Protein AF-A0A357Z3D9-F1 (afdb_monomer)

Radius of gyration: 13.48 Å; Cα contacts (8 Å, |Δi|>4): 136; chains: 1; bounding box: 31×28×27 Å

pLDDT: mean 97.48, std 1.76, range [88.69, 98.81]

Nearest PDB structures (foldseek):
  2pr7-assembly2_B  TM=8.224E-01  e=9.628E-06  Corynebacterium glutamicum ATCC 13032
  5ai8-assembly1_A-2  TM=8.134E-01  e=1.982E-05  Homo sapiens
  5alj-assembly1_A-2  TM=8.904E-01  e=3.821E-05  Homo sapiens
  5akk-assembly1_A  TM=8.223E-01  e=5.666E-05  Homo sapiens
  5alr-assembly1_A  TM=8.043E-01  e=3.579E-05  Homo sapiens

Sequence (99 aa):
GYGLYLLSNAGLSFFSYYKKAEVFRYFDGFVISAKEKLLKPDPALYRRLLDRYRLKAEECLFIDDLRENIEGAERVGIKGHCFAGSEELERYLKRSGIL

Mean predicted aligned error: 2.2 Å

Solvent-accessible surface area (backbone atoms only — not comparable to full-atom values): 5866 Å² total; per-residue (Å²): 136,84,87,38,70,46,79,42,81,43,59,71,67,53,79,79,46,50,90,76,43,73,78,55,73,70,40,82,44,80,43,45,17,56,82,7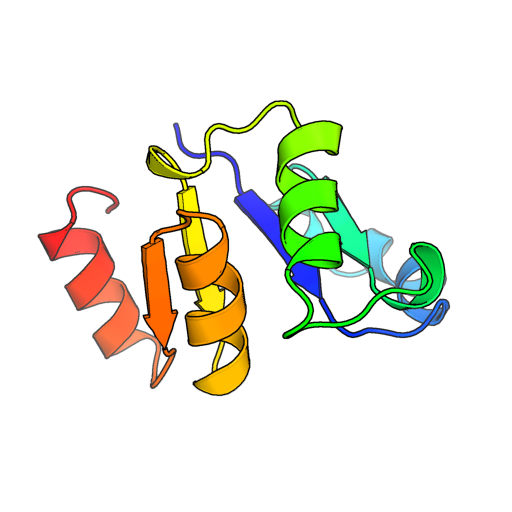1,77,39,44,77,46,45,50,67,44,53,50,51,48,30,65,76,68,72,51,58,37,84,80,38,78,46,77,39,69,46,62,63,47,28,54,20,35,41,76,64,49,21,45,57,43,65,52,85,48,70,73,57,50,52,54,51,33,45,76,68,73,76,101

Structure (mmCIF, N/CA/C/O backbone):
data_AF-A0A357Z3D9-F1
#
_entry.id   AF-A0A357Z3D9-F1
#
loop_
_atom_site.group_PDB
_atom_site.id
_atom_site.type_symbol
_atom_site.label_atom_id
_atom_site.label_alt_id
_atom_site.label_comp_id
_atom_site.label_asym_id
_atom_site.label_entity_id
_atom_site.label_seq_id
_atom_site.pdbx_PDB_ins_code
_atom_site.Cartn_x
_atom_site.Cartn_y
_atom_site.Cartn_z
_atom_site.occupancy
_atom_site.B_iso_or_equiv
_atom_site.auth_seq_id
_atom_site.auth_comp_id
_atom_site.auth_asym_id
_atom_site.auth_atom_id
_atom_site.pdbx_PDB_model_num
ATOM 1 N N . GLY A 1 1 ? -9.778 -5.969 13.818 1.00 88.69 1 GLY A N 1
ATOM 2 C CA . GLY A 1 1 ? -8.677 -5.001 13.643 1.00 88.69 1 GLY A CA 1
ATOM 3 C C . GLY A 1 1 ? -8.376 -4.845 12.166 1.00 88.69 1 GLY A C 1
ATOM 4 O O . GLY A 1 1 ? -8.985 -5.559 11.378 1.00 88.69 1 GLY A O 1
ATOM 5 N N . TYR A 1 2 ? -7.474 -3.937 11.797 1.00 95.44 2 TYR A N 1
ATOM 6 C CA . TYR A 1 2 ? -7.026 -3.751 10.411 1.00 95.44 2 TYR A CA 1
ATOM 7 C C . TYR A 1 2 ? -5.826 -4.655 10.115 1.00 95.44 2 TYR A C 1
ATOM 9 O O . TYR A 1 2 ? -4.950 -4.781 10.968 1.00 95.44 2 TYR A O 1
ATOM 17 N N . GLY A 1 3 ? -5.790 -5.266 8.929 1.00 97.31 3 GLY A N 1
ATOM 18 C CA . GLY A 1 3 ? -4.583 -5.930 8.434 1.00 97.31 3 GLY A CA 1
ATOM 19 C C . GLY A 1 3 ? -3.630 -4.904 7.824 1.00 97.31 3 GLY A C 1
ATOM 20 O O . GLY A 1 3 ? -4.075 -4.019 7.091 1.00 97.31 3 GLY A O 1
ATOM 21 N N . LEU A 1 4 ? -2.336 -5.011 8.115 1.00 97.94 4 LEU A N 1
ATOM 22 C CA . LEU A 1 4 ? -1.316 -4.097 7.614 1.00 97.94 4 LEU A CA 1
ATOM 23 C C . LEU A 1 4 ? -0.411 -4.818 6.615 1.00 97.94 4 LEU A C 1
ATOM 25 O O . LEU A 1 4 ? 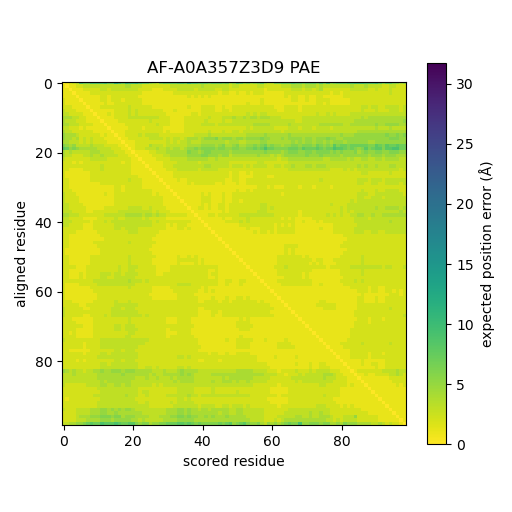0.309 -5.749 6.959 1.00 97.94 4 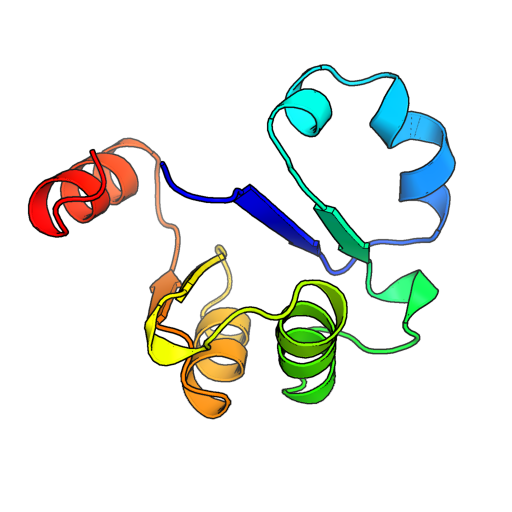LEU A O 1
ATOM 29 N N . TYR A 1 5 ? -0.405 -4.363 5.364 1.00 98.56 5 TYR A N 1
ATOM 30 C CA . TYR A 1 5 ? 0.360 -4.993 4.288 1.00 98.56 5 TYR A CA 1
ATOM 31 C C . TYR A 1 5 ? 1.316 -4.001 3.635 1.00 98.56 5 TYR A C 1
ATOM 33 O O . TYR A 1 5 ? 0.981 -2.836 3.434 1.00 98.56 5 TYR A O 1
ATOM 41 N N . LEU A 1 6 ? 2.510 -4.471 3.273 1.00 98.38 6 LEU A N 1
ATOM 42 C CA . LEU A 1 6 ? 3.492 -3.665 2.555 1.00 98.38 6 LEU A CA 1
ATOM 43 C C . LEU A 1 6 ? 3.432 -3.969 1.059 1.00 98.38 6 LEU A C 1
ATOM 45 O O . LEU A 1 6 ? 3.649 -5.107 0.638 1.00 98.38 6 LEU A O 1
ATOM 49 N N . LEU A 1 7 ? 3.234 -2.928 0.256 1.00 98.62 7 LEU A N 1
ATOM 50 C CA . LEU A 1 7 ? 3.298 -2.970 -1.202 1.00 98.62 7 LEU A CA 1
ATOM 51 C C . LEU A 1 7 ? 4.372 -1.987 -1.681 1.00 98.62 7 LEU A C 1
ATOM 53 O O . LEU A 1 7 ? 4.151 -0.774 -1.704 1.00 98.62 7 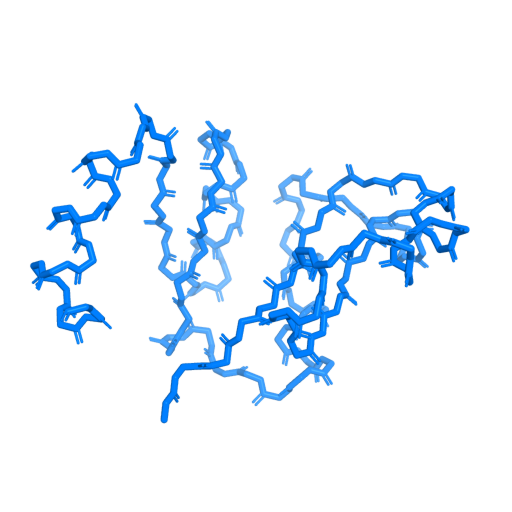LEU A O 1
ATOM 57 N N . SER A 1 8 ? 5.552 -2.494 -2.038 1.00 98.06 8 SER A N 1
ATOM 58 C CA . SER A 1 8 ? 6.730 -1.647 -2.261 1.00 98.06 8 SER A CA 1
ATOM 59 C C . SER A 1 8 ? 7.441 -1.926 -3.583 1.00 98.06 8 SER A C 1
ATOM 61 O O . SER A 1 8 ? 7.669 -3.081 -3.961 1.00 98.06 8 SER A O 1
ATOM 63 N N . ASN A 1 9 ? 7.838 -0.840 -4.256 1.00 98.25 9 ASN A N 1
ATOM 64 C CA . ASN A 1 9 ? 8.821 -0.891 -5.328 1.00 98.25 9 ASN A CA 1
ATOM 65 C C . ASN A 1 9 ? 10.210 -1.050 -4.688 1.00 98.25 9 ASN A C 1
ATOM 67 O O . ASN A 1 9 ? 10.834 -0.067 -4.305 1.00 98.25 9 ASN A O 1
ATOM 71 N N . ALA A 1 10 ? 10.680 -2.290 -4.540 1.00 97.56 10 ALA A N 1
ATOM 72 C CA . ALA A 1 10 ? 11.960 -2.601 -3.912 1.00 97.56 10 ALA A CA 1
ATOM 73 C C . ALA A 1 10 ? 12.644 -3.811 -4.566 1.00 97.56 10 ALA A C 1
ATOM 75 O O . ALA A 1 10 ? 12.000 -4.675 -5.168 1.00 97.56 10 ALA A O 1
ATOM 76 N N . GLY A 1 11 ? 13.972 -3.864 -4.441 1.00 97.81 11 GLY A N 1
ATOM 77 C CA . GLY A 1 11 ? 14.805 -4.949 -4.958 1.00 97.81 11 GLY A CA 1
ATOM 78 C C . GLY A 1 11 ? 14.727 -6.235 -4.127 1.00 97.81 11 GLY A C 1
ATOM 79 O O . GLY A 1 11 ? 14.238 -6.250 -2.997 1.00 97.81 11 GLY A O 1
ATOM 80 N N . LEU A 1 12 ? 15.294 -7.326 -4.658 1.00 97.44 12 LEU A N 1
ATOM 81 C CA . LEU A 1 12 ? 15.372 -8.619 -3.955 1.00 97.44 12 LEU A CA 1
ATOM 82 C C . LEU A 1 12 ? 16.185 -8.559 -2.651 1.00 97.44 12 LEU A C 1
ATOM 84 O O . LEU A 1 12 ? 16.003 -9.410 -1.781 1.00 97.44 12 LEU A O 1
ATOM 88 N N . SER A 1 13 ? 17.032 -7.538 -2.483 1.00 96.31 13 SER A N 1
ATOM 89 C CA . SER A 1 13 ? 17.741 -7.270 -1.230 1.00 96.31 13 SER A CA 1
ATOM 90 C C . SER A 1 13 ? 16.793 -7.086 -0.042 1.00 96.31 13 SER A C 1
ATOM 92 O O . SER A 1 13 ? 17.193 -7.403 1.071 1.00 96.31 13 SER A O 1
ATOM 94 N N . PHE A 1 14 ? 15.531 -6.689 -0.256 1.00 96.75 14 PHE A N 1
ATOM 95 C CA . PHE A 1 14 ? 14.501 -6.644 0.790 1.00 96.75 14 PHE A CA 1
ATOM 96 C C . PHE A 1 14 ? 14.473 -7.919 1.650 1.00 96.75 14 PHE A C 1
ATOM 98 O O . PHE A 1 14 ? 14.424 -7.867 2.881 1.00 96.75 14 PHE A O 1
ATOM 105 N N . PHE A 1 15 ? 14.583 -9.085 1.007 1.00 95.56 15 PHE A N 1
ATOM 106 C CA . PHE A 1 15 ? 14.472 -10.376 1.680 1.00 95.56 15 PHE A CA 1
ATOM 107 C C . PHE A 1 15 ? 15.671 -10.719 2.578 1.00 95.56 15 PHE A C 1
ATOM 109 O O . PHE A 1 15 ? 15.553 -11.620 3.408 1.00 95.56 15 PHE A O 1
ATOM 116 N N . SER A 1 16 ? 16.796 -10.001 2.465 1.00 94.44 16 SER A N 1
ATOM 117 C CA . SER A 1 16 ? 17.977 -10.215 3.311 1.00 94.44 16 SER A CA 1
ATOM 118 C C . SER A 1 16 ? 17.925 -9.444 4.634 1.00 94.44 16 SER A C 1
ATOM 120 O O . SER A 1 16 ? 18.591 -9.842 5.597 1.00 94.44 16 SER A O 1
ATOM 122 N N . TYR A 1 17 ? 17.133 -8.366 4.710 1.00 93.38 17 TYR A N 1
ATOM 123 C CA . TYR A 1 17 ? 17.091 -7.495 5.887 1.00 93.38 17 TYR A CA 1
ATOM 124 C C . TYR A 1 17 ? 15.722 -7.369 6.554 1.00 93.38 17 TYR A C 1
ATOM 126 O O . TYR A 1 17 ? 15.698 -7.004 7.727 1.00 93.38 17 TYR A O 1
ATOM 134 N N . TYR A 1 18 ? 14.597 -7.692 5.900 1.00 94.81 18 TYR A N 1
ATOM 135 C CA . TYR A 1 18 ? 13.279 -7.440 6.512 1.00 94.81 18 TYR A CA 1
ATOM 136 C C . TYR A 1 18 ? 13.091 -8.145 7.867 1.00 94.81 18 TYR A C 1
ATOM 138 O O . TYR A 1 18 ? 12.485 -7.596 8.775 1.00 94.81 18 TYR A O 1
ATOM 146 N N . LYS A 1 19 ? 13.685 -9.331 8.057 1.00 92.00 19 LYS A N 1
ATOM 147 C CA . LYS A 1 19 ? 13.628 -10.052 9.341 1.00 92.00 19 LYS A CA 1
ATOM 148 C C . LYS A 1 19 ? 14.426 -9.384 10.467 1.00 92.00 19 LYS A C 1
ATOM 150 O O . LYS A 1 19 ? 14.244 -9.747 11.622 1.00 92.00 19 LYS A O 1
ATOM 155 N N . LYS A 1 20 ? 15.347 -8.476 10.136 1.00 93.56 20 LYS A N 1
ATOM 156 C CA . LYS A 1 20 ? 16.260 -7.831 11.091 1.00 93.56 20 LYS A CA 1
ATOM 157 C C . LYS A 1 20 ? 15.710 -6.513 11.636 1.00 93.56 20 LYS A C 1
ATOM 159 O O . LYS A 1 20 ? 16.143 -6.092 12.699 1.00 93.56 20 LYS A O 1
ATOM 164 N N . ALA A 1 21 ? 14.796 -5.859 10.919 1.00 94.06 21 ALA A N 1
ATOM 165 C CA . ALA A 1 21 ? 14.223 -4.584 11.339 1.00 94.06 21 ALA A CA 1
ATOM 166 C C . ALA A 1 21 ? 12.843 -4.794 11.978 1.00 94.06 21 ALA A C 1
ATOM 168 O O . ALA A 1 21 ? 11.941 -5.350 11.351 1.00 94.06 21 ALA A O 1
ATOM 169 N N . GLU A 1 22 ? 12.670 -4.321 13.218 1.00 94.75 22 GLU A N 1
ATOM 170 C CA . GLU A 1 22 ? 11.445 -4.535 14.005 1.00 94.75 22 GLU A CA 1
ATOM 171 C C . GLU A 1 22 ? 10.181 -4.001 13.336 1.00 94.75 22 GLU A C 1
ATOM 173 O O . GLU A 1 22 ? 9.122 -4.605 13.477 1.00 94.75 22 GLU A O 1
ATOM 178 N N . VAL A 1 23 ? 10.291 -2.921 12.559 1.00 94.50 23 VAL A N 1
ATOM 179 C CA . VAL A 1 23 ? 9.151 -2.302 11.870 1.00 94.50 23 VAL A CA 1
ATOM 180 C C . VAL A 1 23 ? 8.381 -3.292 10.989 1.00 94.50 23 VAL A C 1
ATOM 182 O O . VAL A 1 23 ? 7.162 -3.206 10.879 1.00 94.50 23 VAL A O 1
ATOM 185 N N . PHE A 1 24 ? 9.057 -4.284 10.402 1.00 95.94 24 PHE A N 1
ATOM 186 C CA . PHE A 1 24 ? 8.395 -5.260 9.537 1.00 95.94 24 PHE A CA 1
ATOM 187 C C . PHE A 1 24 ? 7.554 -6.282 10.308 1.00 95.94 24 PHE A C 1
ATOM 189 O O . PHE A 1 24 ? 6.759 -6.984 9.694 1.00 95.94 24 PHE A O 1
ATOM 196 N N . ARG A 1 25 ? 7.673 -6.353 11.640 1.00 95.12 25 ARG A N 1
ATOM 197 C CA . ARG A 1 25 ? 6.845 -7.232 12.482 1.00 95.12 25 ARG A CA 1
ATOM 198 C C . ARG A 1 25 ? 5.398 -6.758 12.603 1.00 95.12 25 ARG A C 1
ATOM 200 O O . ARG A 1 25 ? 4.552 -7.559 12.977 1.00 95.12 25 ARG A O 1
ATOM 207 N N . TYR A 1 26 ? 5.124 -5.489 12.302 1.00 95.88 26 TYR A N 1
ATOM 208 C CA . TYR A 1 26 ? 3.767 -4.941 12.300 1.00 95.88 26 TYR A CA 1
ATOM 209 C C . TYR A 1 26 ? 2.972 -5.310 11.041 1.00 95.88 26 TYR A C 1
ATOM 211 O O . TYR A 1 26 ? 1.774 -5.060 11.002 1.00 95.88 26 TYR A O 1
ATOM 219 N N . PHE A 1 27 ? 3.624 -5.866 10.015 1.00 97.56 27 PHE A N 1
ATOM 220 C CA . PHE A 1 27 ? 2.990 -6.194 8.744 1.00 97.56 27 PHE A CA 1
ATOM 221 C C . PHE A 1 27 ? 2.600 -7.673 8.675 1.00 97.56 27 PHE A C 1
ATOM 223 O O . PHE A 1 27 ? 3.421 -8.559 8.912 1.00 97.56 27 PHE A O 1
ATOM 230 N N . ASP A 1 28 ? 1.371 -7.930 8.243 1.00 98.06 28 ASP A N 1
ATOM 231 C CA . ASP A 1 28 ? 0.802 -9.258 8.005 1.00 98.06 28 ASP A CA 1
ATOM 232 C C . ASP A 1 28 ? 1.277 -9.870 6.676 1.00 98.06 28 ASP A C 1
ATOM 234 O O . ASP A 1 28 ? 1.157 -11.075 6.438 1.00 98.06 28 ASP A O 1
ATOM 238 N N . GLY A 1 29 ? 1.838 -9.052 5.781 1.00 97.81 29 GLY A N 1
ATOM 239 C CA . GLY A 1 29 ? 2.299 -9.520 4.484 1.00 97.81 29 GLY A CA 1
ATOM 240 C C . GLY A 1 29 ? 3.054 -8.492 3.650 1.00 97.81 29 GLY A C 1
ATOM 241 O O . GLY A 1 29 ? 3.019 -7.288 3.902 1.00 97.81 29 GLY A O 1
ATOM 242 N N . PHE A 1 30 ? 3.737 -8.997 2.619 1.00 98.06 30 PHE A N 1
ATOM 243 C CA . PHE A 1 30 ? 4.613 -8.226 1.744 1.00 98.06 30 PHE A CA 1
ATOM 244 C C . PHE A 1 30 ? 4.390 -8.593 0.269 1.00 98.06 30 PHE A C 1
ATOM 246 O O . PHE A 1 30 ? 4.415 -9.766 -0.127 1.00 98.06 30 PHE A O 1
ATOM 253 N N . VAL A 1 31 ? 4.268 -7.572 -0.573 1.00 98.38 31 VAL A N 1
ATOM 254 C CA . VAL A 1 31 ? 4.373 -7.650 -2.033 1.00 98.38 31 VAL A CA 1
ATOM 255 C C . VAL A 1 31 ? 5.497 -6.716 -2.464 1.00 98.38 31 VAL A C 1
ATOM 257 O O . VAL A 1 31 ? 5.433 -5.504 -2.265 1.00 98.38 31 VAL A O 1
ATOM 260 N N . ILE A 1 32 ? 6.547 -7.304 -3.036 1.00 98.44 32 ILE A N 1
ATOM 261 C CA . ILE A 1 32 ? 7.784 -6.610 -3.403 1.00 98.44 32 ILE A CA 1
ATOM 262 C C . ILE A 1 32 ? 7.960 -6.696 -4.912 1.00 98.44 32 ILE A C 1
ATOM 264 O O . ILE A 1 32 ? 8.042 -7.802 -5.454 1.00 98.44 32 ILE A O 1
ATOM 268 N N . SER A 1 33 ? 8.040 -5.542 -5.575 1.00 98.25 33 SER A N 1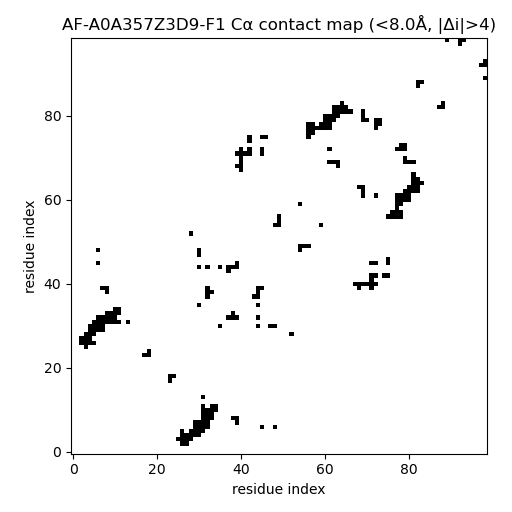
ATOM 269 C CA . SER A 1 33 ? 8.037 -5.425 -7.040 1.00 98.25 33 SER A CA 1
ATOM 270 C C . SER A 1 33 ? 9.016 -6.374 -7.735 1.00 98.25 33 SER A C 1
ATOM 272 O O . SER A 1 33 ? 8.627 -7.108 -8.642 1.00 98.25 33 SER A O 1
ATOM 274 N N . ALA A 1 34 ? 10.269 -6.447 -7.269 1.00 98.06 34 ALA A N 1
ATOM 275 C CA . ALA A 1 34 ? 11.294 -7.283 -7.891 1.00 98.06 34 ALA A CA 1
ATOM 276 C C . ALA A 1 34 ? 10.969 -8.786 -7.851 1.00 98.06 34 ALA A C 1
ATOM 278 O O . ALA A 1 34 ? 11.359 -9.521 -8.757 1.00 98.06 34 ALA A O 1
ATOM 279 N N . LYS A 1 35 ? 10.238 -9.250 -6.828 1.00 98.19 35 LYS A N 1
ATOM 280 C CA . LYS A 1 35 ? 9.787 -10.647 -6.742 1.00 98.19 35 LYS A CA 1
ATOM 281 C C . LYS A 1 35 ? 8.624 -10.921 -7.692 1.00 98.19 35 LYS A C 1
ATOM 283 O O . LYS A 1 35 ? 8.552 -12.005 -8.263 1.00 98.19 35 LYS A O 1
ATOM 288 N N . GLU A 1 36 ? 7.729 -9.950 -7.861 1.00 98.00 36 GLU A N 1
ATOM 289 C CA . GLU A 1 36 ? 6.558 -10.085 -8.733 1.00 98.00 36 GLU A CA 1
ATOM 290 C C . GLU A 1 36 ? 6.851 -9.783 -10.206 1.00 98.00 36 GLU A C 1
ATOM 292 O O . GLU A 1 36 ? 6.051 -10.158 -11.058 1.00 98.00 36 GLU A O 1
ATOM 297 N N . LYS A 1 37 ? 7.979 -9.122 -10.511 1.00 98.06 37 LYS A N 1
ATOM 298 C CA . LYS A 1 37 ? 8.298 -8.562 -11.838 1.00 98.06 37 LYS A CA 1
ATOM 299 C C . LYS A 1 37 ? 7.222 -7.586 -12.341 1.00 98.06 37 LYS A C 1
ATOM 301 O O . LYS A 1 37 ? 6.941 -7.514 -13.531 1.00 98.06 37 LYS A O 1
ATOM 306 N N . LEU A 1 38 ? 6.633 -6.845 -11.408 1.00 97.81 38 LEU A N 1
ATOM 307 C CA . LEU A 1 38 ? 5.610 -5.818 -11.612 1.00 97.81 38 LEU A CA 1
ATOM 308 C C . LEU A 1 38 ? 5.985 -4.619 -10.736 1.00 97.81 38 LEU A C 1
ATOM 310 O O . LEU A 1 38 ? 6.615 -4.821 -9.701 1.00 97.81 38 LEU A O 1
ATOM 314 N N . LEU A 1 39 ? 5.602 -3.395 -11.094 1.00 97.69 39 LEU A N 1
ATOM 315 C CA . LEU A 1 39 ? 5.879 -2.202 -10.283 1.00 97.69 39 LEU A CA 1
ATOM 316 C C . LEU A 1 39 ? 4.644 -1.314 -10.156 1.00 97.69 39 LEU A C 1
ATOM 318 O O . LEU A 1 39 ? 3.843 -1.238 -11.079 1.00 97.69 39 LEU A O 1
ATOM 322 N N . LYS A 1 40 ? 4.516 -0.584 -9.047 1.00 98.38 40 LYS A N 1
ATOM 323 C CA . LYS A 1 40 ? 3.613 0.573 -9.000 1.00 98.38 40 LYS A CA 1
ATOM 324 C C . LYS A 1 40 ? 4.090 1.622 -10.022 1.00 98.38 40 LYS A C 1
ATOM 326 O O . LYS A 1 40 ? 5.311 1.755 -10.160 1.00 98.38 40 LYS A O 1
ATOM 331 N N . PRO A 1 41 ? 3.188 2.340 -10.716 1.00 98.31 41 PRO A N 1
ATOM 332 C CA . PRO A 1 41 ? 1.737 2.395 -10.498 1.00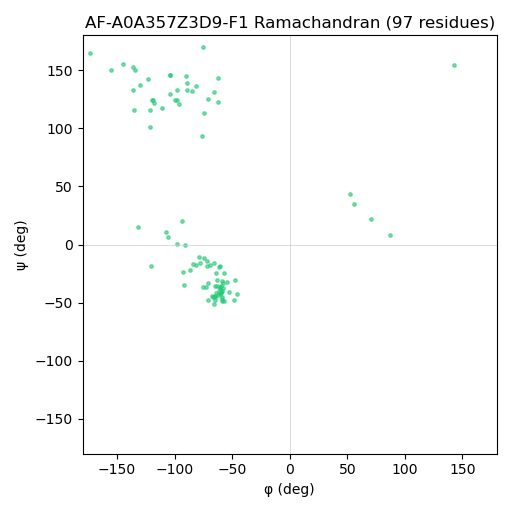 98.31 41 PRO A CA 1
ATOM 333 C C . PRO A 1 41 ? 0.916 1.399 -11.344 1.00 98.31 41 PRO A C 1
ATOM 335 O O . PRO A 1 41 ? -0.283 1.603 -11.533 1.00 98.31 41 PRO A O 1
ATOM 338 N N . ASP A 1 42 ? 1.516 0.321 -11.864 1.00 98.44 42 ASP A N 1
ATOM 339 C CA . ASP A 1 42 ? 0.786 -0.680 -12.651 1.00 98.44 42 ASP A CA 1
ATOM 340 C C . ASP A 1 42 ? -0.308 -1.369 -11.797 1.00 98.44 42 ASP A C 1
ATOM 342 O O . ASP A 1 42 ? 0.018 -1.998 -10.778 1.00 98.44 42 ASP A O 1
ATOM 346 N N . PRO A 1 43 ? -1.594 -1.319 -12.216 1.00 98.31 43 PRO A N 1
ATOM 347 C CA . PRO A 1 43 ? -2.714 -2.006 -11.567 1.00 98.31 43 PRO A CA 1
ATOM 348 C C . PRO A 1 43 ? -2.456 -3.480 -11.224 1.00 98.31 43 PRO A C 1
ATOM 350 O O . PRO A 1 43 ? -2.997 -3.998 -10.244 1.00 98.31 43 PRO A O 1
ATOM 353 N N . ALA A 1 44 ? -1.634 -4.176 -12.015 1.00 98.56 44 ALA A N 1
ATOM 354 C CA . ALA A 1 44 ? -1.325 -5.585 -11.819 1.00 98.56 44 ALA A CA 1
ATOM 355 C C . ALA A 1 44 ? -0.672 -5.868 -10.456 1.00 98.56 44 ALA A C 1
ATOM 357 O O . ALA A 1 44 ? -0.962 -6.901 -9.846 1.00 98.56 44 ALA A O 1
ATOM 358 N N . LEU A 1 45 ? 0.169 -4.962 -9.943 1.00 98.69 45 LEU A N 1
ATOM 359 C CA . LEU A 1 45 ? 0.828 -5.173 -8.652 1.00 98.69 45 LEU A CA 1
ATOM 360 C C . LEU A 1 45 ? -0.157 -5.014 -7.477 1.00 98.69 45 LEU A C 1
ATOM 362 O O . LEU A 1 45 ? -0.098 -5.780 -6.515 1.00 98.69 45 LEU A O 1
ATOM 366 N N . TYR A 1 46 ? -1.104 -4.079 -7.570 1.00 98.81 46 TYR A N 1
ATOM 367 C CA . TYR A 1 46 ? -2.161 -3.910 -6.567 1.00 98.81 46 TYR A CA 1
ATOM 368 C C . TYR A 1 46 ? -3.114 -5.108 -6.553 1.00 98.81 46 TYR A C 1
ATOM 370 O O . TYR A 1 46 ? -3.388 -5.656 -5.489 1.00 98.81 46 TYR A O 1
ATOM 378 N N . ARG A 1 47 ? -3.545 -5.593 -7.727 1.00 98.75 47 ARG A N 1
ATOM 379 C CA . ARG A 1 47 ? -4.354 -6.823 -7.824 1.00 98.75 47 ARG A CA 1
ATOM 380 C C . ARG A 1 47 ? -3.623 -8.025 -7.236 1.00 98.75 47 ARG A C 1
ATOM 382 O O . ARG A 1 47 ? -4.212 -8.788 -6.483 1.00 98.75 47 ARG A O 1
ATOM 389 N N . ARG A 1 48 ? -2.309 -8.140 -7.472 1.00 98.75 48 ARG A N 1
ATOM 390 C CA . ARG A 1 48 ? -1.480 -9.193 -6.868 1.00 98.75 48 ARG A CA 1
ATOM 391 C C . ARG A 1 48 ? -1.520 -9.172 -5.337 1.00 98.75 48 ARG A C 1
ATOM 393 O O . ARG A 1 48 ? -1.503 -10.2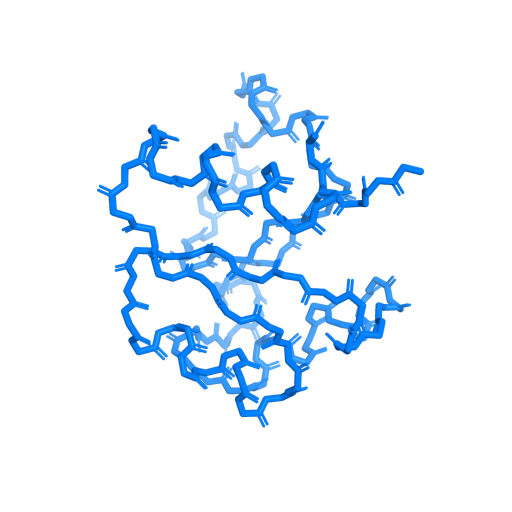45 -4.736 1.00 98.75 48 ARG A O 1
ATOM 400 N N . LEU A 1 49 ? -1.554 -7.994 -4.712 1.00 98.75 49 LEU A N 1
ATOM 401 C CA . LEU A 1 49 ? -1.730 -7.864 -3.263 1.00 98.75 49 LEU A CA 1
ATOM 402 C C . LEU A 1 49 ? -3.113 -8.355 -2.825 1.00 98.75 49 LEU A C 1
ATOM 404 O O . LEU A 1 49 ? -3.191 -9.196 -1.928 1.00 98.75 49 LEU A O 1
ATOM 408 N N . LEU A 1 50 ? -4.170 -7.860 -3.477 1.00 98.75 50 LEU A N 1
ATOM 409 C CA . LEU A 1 50 ? -5.556 -8.221 -3.172 1.00 98.75 50 LEU A CA 1
ATOM 410 C C . LEU A 1 50 ? -5.777 -9.736 -3.283 1.00 98.75 50 LEU A C 1
ATOM 412 O O . LEU A 1 50 ? -6.248 -10.356 -2.333 1.00 98.75 50 LEU A O 1
ATOM 416 N N . ASP A 1 51 ? -5.336 -10.350 -4.382 1.00 98.62 51 ASP A N 1
ATOM 417 C CA . ASP A 1 51 ? -5.490 -11.784 -4.638 1.00 98.62 51 ASP A CA 1
ATOM 418 C C . ASP A 1 51 ? -4.709 -12.635 -3.628 1.00 98.62 51 ASP A C 1
ATOM 420 O O . ASP A 1 51 ? -5.228 -13.611 -3.082 1.00 98.62 51 ASP A O 1
ATOM 424 N N . ARG A 1 52 ? -3.447 -12.265 -3.353 1.00 98.69 52 ARG A N 1
ATOM 425 C CA . ARG A 1 52 ? -2.563 -13.016 -2.445 1.00 98.69 52 ARG A CA 1
ATOM 426 C C . ARG A 1 52 ? -3.133 -13.107 -1.038 1.00 98.69 52 ARG A C 1
ATOM 428 O O . ARG A 1 52 ? -3.007 -14.154 -0.406 1.00 98.69 52 ARG A O 1
ATOM 435 N N . TYR A 1 53 ? -3.710 -12.012 -0.556 1.00 98.56 53 TYR A N 1
ATOM 436 C CA . TYR A 1 53 ? -4.197 -11.894 0.815 1.00 98.56 53 TYR A CA 1
ATOM 437 C C . TYR A 1 53 ? -5.723 -11.948 0.920 1.00 98.56 53 TYR A C 1
ATOM 439 O O . TYR A 1 53 ? -6.257 -11.800 2.014 1.00 98.56 53 TYR A O 1
ATOM 447 N N . ARG A 1 54 ? -6.419 -12.222 -0.194 1.00 98.31 54 ARG A N 1
ATOM 448 C CA . ARG A 1 54 ? -7.886 -12.302 -0.283 1.00 98.31 54 ARG A CA 1
ATOM 449 C C . ARG A 1 54 ? -8.571 -11.052 0.277 1.00 98.31 54 ARG A C 1
ATOM 451 O O . ARG A 1 54 ? -9.546 -11.147 1.020 1.00 98.31 54 ARG A O 1
ATOM 458 N N . LEU A 1 55 ? -8.027 -9.888 -0.063 1.00 98.50 55 LEU A N 1
ATOM 459 C CA . LEU A 1 55 ? -8.536 -8.590 0.371 1.00 98.50 55 LEU A CA 1
ATOM 460 C C . LEU A 1 55 ? -9.567 -8.077 -0.631 1.00 98.50 55 LEU A C 1
ATOM 462 O O . LEU A 1 55 ? -9.406 -8.257 -1.839 1.00 98.50 55 LEU A O 1
ATOM 466 N N . LYS A 1 56 ? -10.588 -7.380 -0.135 1.00 98.56 56 LYS A N 1
ATOM 467 C CA . LYS A 1 56 ? -11.500 -6.615 -0.985 1.00 98.56 56 LYS A CA 1
ATOM 468 C C . LYS A 1 56 ? -10.967 -5.203 -1.170 1.00 98.56 56 LYS A C 1
ATOM 470 O O . LYS A 1 56 ? -10.570 -4.562 -0.196 1.00 98.56 56 LYS A O 1
ATOM 475 N N . ALA A 1 57 ? -10.948 -4.720 -2.409 1.00 98.56 57 ALA A N 1
ATOM 476 C CA . ALA A 1 57 ? -10.380 -3.416 -2.738 1.00 98.56 57 ALA A CA 1
ATOM 477 C C . ALA A 1 57 ? -11.107 -2.282 -1.999 1.00 98.56 57 ALA A C 1
ATOM 479 O O . ALA A 1 57 ? -10.467 -1.413 -1.413 1.00 98.56 57 ALA A O 1
ATOM 480 N N . GLU A 1 58 ? -12.436 -2.363 -1.943 1.00 98.25 58 GLU A N 1
ATOM 481 C CA . GLU A 1 58 ? -13.319 -1.399 -1.290 1.00 98.25 58 GLU A CA 1
ATOM 482 C C . GLU A 1 58 ? -13.158 -1.337 0.241 1.00 98.25 58 GLU A C 1
ATOM 484 O O . GLU A 1 58 ? -13.576 -0.365 0.867 1.00 98.25 58 GLU A O 1
ATOM 489 N N . GLU A 1 59 ? -12.520 -2.344 0.845 1.00 97.88 59 GLU A N 1
ATOM 490 C CA . GLU A 1 59 ? -12.194 -2.399 2.277 1.00 97.88 59 GLU A CA 1
ATOM 491 C C . GLU A 1 59 ? -10.736 -1.968 2.555 1.00 97.88 59 GLU A C 1
ATOM 493 O O . GLU A 1 59 ? -10.295 -1.971 3.706 1.00 97.88 59 GLU A O 1
ATOM 498 N N . CYS A 1 60 ? -9.969 -1.593 1.522 1.00 98.56 60 CYS A N 1
ATOM 499 C CA . CYS A 1 60 ? -8.554 -1.237 1.631 1.00 98.56 60 CYS A CA 1
ATOM 500 C C . CYS A 1 60 ? -8.306 0.278 1.561 1.00 98.56 60 CYS A C 1
ATOM 502 O O . CYS A 1 60 ? -8.929 1.010 0.790 1.00 98.56 60 CYS A O 1
ATOM 504 N N . LEU A 1 61 ? -7.291 0.721 2.309 1.00 98.62 61 LEU A N 1
ATOM 505 C CA . LEU A 1 61 ? -6.672 2.040 2.201 1.00 98.62 61 LEU A CA 1
ATOM 506 C C . LEU A 1 61 ? -5.196 1.864 1.825 1.00 98.62 61 LEU A C 1
ATOM 508 O O . LEU A 1 61 ? -4.452 1.196 2.542 1.00 98.62 61 LEU A O 1
ATOM 512 N N . PHE A 1 62 ? -4.764 2.486 0.733 1.00 98.69 62 PHE A N 1
ATOM 513 C CA . PHE A 1 62 ? -3.370 2.535 0.312 1.00 98.69 62 PHE A CA 1
ATOM 514 C C . PHE A 1 62 ? -2.763 3.907 0.614 1.00 98.69 62 PHE A C 1
ATOM 516 O O . PHE A 1 62 ? -3.335 4.939 0.261 1.00 98.69 62 PHE A O 1
ATOM 523 N N . ILE A 1 63 ? -1.607 3.905 1.277 1.00 98.62 63 ILE A N 1
ATOM 524 C CA . ILE A 1 63 ? -0.870 5.105 1.681 1.00 98.62 63 ILE A CA 1
ATOM 525 C C . ILE A 1 63 ? 0.501 5.060 1.009 1.00 98.62 63 ILE A C 1
ATOM 527 O O . ILE A 1 63 ? 1.236 4.086 1.167 1.00 98.62 63 ILE A O 1
ATOM 531 N N . ASP A 1 64 ? 0.829 6.110 0.264 1.00 98.62 64 ASP A N 1
ATOM 532 C CA . ASP A 1 64 ? 2.078 6.258 -0.489 1.00 98.62 64 ASP A CA 1
ATOM 533 C C . ASP A 1 64 ? 2.359 7.749 -0.697 1.00 98.62 64 ASP A C 1
ATOM 535 O O . ASP A 1 64 ? 1.426 8.550 -0.744 1.00 98.62 64 ASP A O 1
ATOM 539 N N . ASP A 1 65 ? 3.619 8.146 -0.795 1.00 98.19 65 ASP A N 1
ATOM 540 C CA . ASP A 1 65 ? 4.027 9.540 -0.981 1.00 98.19 65 ASP A CA 1
ATOM 541 C C . ASP A 1 65 ? 3.928 10.005 -2.442 1.00 98.19 65 ASP A C 1
ATOM 543 O O . ASP A 1 65 ? 3.857 11.206 -2.708 1.00 98.19 65 ASP A O 1
ATOM 547 N N . LEU A 1 66 ? 3.857 9.077 -3.402 1.00 98.31 66 LEU A N 1
ATOM 548 C CA . LEU A 1 66 ? 3.751 9.410 -4.819 1.00 98.31 66 LEU A CA 1
ATOM 549 C C . LEU A 1 66 ? 2.298 9.388 -5.298 1.00 98.31 66 LEU A C 1
ATOM 551 O O . LEU A 1 66 ? 1.638 8.347 -5.312 1.00 98.31 66 LEU A O 1
ATOM 555 N N . ARG A 1 67 ? 1.820 10.533 -5.803 1.00 98.50 67 ARG A N 1
ATOM 556 C CA . ARG A 1 67 ? 0.465 10.683 -6.367 1.00 98.50 67 ARG A CA 1
ATOM 557 C C . ARG A 1 67 ? 0.149 9.636 -7.437 1.00 98.50 67 ARG A C 1
ATOM 559 O O . ARG A 1 67 ? -0.936 9.069 -7.424 1.00 98.50 67 ARG A O 1
ATOM 566 N N . GLU A 1 68 ? 1.099 9.330 -8.312 1.00 98.44 68 GLU A N 1
ATOM 567 C CA . GLU A 1 68 ? 0.919 8.324 -9.367 1.00 98.44 68 GLU A CA 1
ATOM 568 C C . GLU A 1 68 ? 0.620 6.927 -8.795 1.00 98.44 68 GLU A C 1
ATOM 570 O O . GLU A 1 68 ? -0.205 6.189 -9.335 1.00 98.44 68 GLU A O 1
ATOM 575 N N . ASN A 1 69 ? 1.234 6.568 -7.661 1.00 98.75 69 ASN A N 1
ATOM 576 C CA . ASN A 1 69 ? 0.973 5.296 -6.988 1.00 98.75 69 ASN A CA 1
ATOM 577 C C . ASN A 1 69 ? -0.418 5.271 -6.340 1.00 98.75 69 ASN A C 1
ATOM 579 O O . ASN A 1 69 ? -1.046 4.212 -6.279 1.00 98.75 69 ASN A O 1
ATOM 583 N N . ILE A 1 70 ? -0.902 6.415 -5.859 1.00 98.75 70 ILE A N 1
ATOM 584 C CA . ILE A 1 70 ? -2.268 6.562 -5.345 1.00 98.75 70 ILE A CA 1
ATOM 585 C C . ILE A 1 70 ? -3.276 6.343 -6.476 1.00 98.75 70 ILE A C 1
ATOM 587 O O . ILE A 1 70 ? -4.169 5.511 -6.342 1.00 98.75 70 ILE A O 1
ATOM 591 N N . GLU A 1 71 ? -3.071 6.981 -7.628 1.00 98.62 71 GLU A N 1
ATOM 592 C CA . GLU A 1 71 ? -3.931 6.794 -8.803 1.00 98.62 71 GLU A CA 1
ATOM 593 C C . GLU A 1 71 ? -3.928 5.338 -9.301 1.00 98.62 71 GLU A C 1
ATOM 595 O O . GLU A 1 71 ? -4.965 4.810 -9.706 1.00 98.62 71 GLU A O 1
ATOM 600 N N . GLY A 1 72 ? -2.778 4.656 -9.249 1.00 98.56 72 GLY A N 1
ATOM 601 C CA . GLY A 1 72 ? -2.669 3.229 -9.573 1.00 98.56 72 GLY A CA 1
ATOM 602 C C . GLY A 1 72 ? -3.535 2.335 -8.677 1.00 98.56 72 GLY A C 1
ATOM 603 O O . GLY A 1 72 ? -4.199 1.422 -9.176 1.00 98.56 72 GLY A O 1
ATOM 604 N N . ALA A 1 73 ? -3.576 2.626 -7.372 1.00 98.75 73 ALA A N 1
ATOM 605 C CA . ALA A 1 73 ? -4.434 1.936 -6.407 1.00 98.75 73 ALA A CA 1
ATOM 606 C C . ALA A 1 73 ? -5.927 2.220 -6.651 1.00 98.75 73 ALA A C 1
ATOM 608 O O . ALA A 1 73 ? -6.744 1.297 -6.671 1.00 98.75 73 ALA A O 1
ATOM 609 N N . GLU A 1 74 ? -6.285 3.479 -6.901 1.00 98.69 74 GLU A N 1
ATOM 610 C CA . GLU A 1 74 ? -7.675 3.891 -7.135 1.00 98.69 74 GLU A CA 1
ATOM 611 C C . GLU A 1 74 ? -8.267 3.239 -8.392 1.00 98.69 74 GLU A C 1
ATOM 613 O O . GLU A 1 74 ? -9.423 2.814 -8.385 1.00 98.69 74 GLU A O 1
ATOM 618 N N . ARG A 1 75 ? -7.460 3.037 -9.444 1.00 98.56 75 ARG A N 1
ATOM 619 C CA . ARG A 1 75 ? -7.869 2.316 -10.669 1.00 98.56 75 ARG A CA 1
ATOM 620 C C . ARG A 1 75 ? -8.282 0.861 -10.430 1.00 98.56 75 ARG A C 1
ATOM 622 O O . ARG A 1 75 ? -8.922 0.270 -11.300 1.00 98.56 75 ARG A O 1
ATOM 629 N N . VAL A 1 76 ? -7.905 0.264 -9.299 1.00 98.56 76 VAL A N 1
ATOM 630 C CA . VAL A 1 76 ? -8.327 -1.093 -8.913 1.00 98.56 76 VAL A CA 1
ATOM 631 C C . VAL A 1 76 ? -9.343 -1.101 -7.769 1.00 98.56 76 VAL A C 1
ATOM 633 O O . VAL A 1 76 ? -9.639 -2.167 -7.239 1.00 98.56 76 VAL A O 1
ATOM 636 N N . GLY A 1 77 ? -9.888 0.063 -7.405 1.00 98.62 77 GLY A N 1
ATOM 637 C CA . GLY A 1 77 ? -10.922 0.209 -6.380 1.00 98.62 77 GLY A CA 1
ATOM 638 C C . GLY A 1 77 ? -10.399 0.353 -4.951 1.00 98.62 77 GLY A C 1
ATOM 639 O O . GLY A 1 77 ? -11.201 0.328 -4.024 1.00 98.62 77 GLY A O 1
ATOM 640 N N . ILE A 1 78 ? -9.084 0.502 -4.751 1.00 98.75 78 ILE A N 1
ATOM 641 C CA . ILE A 1 78 ? -8.506 0.743 -3.423 1.00 98.75 78 ILE A CA 1
ATOM 642 C C . ILE A 1 78 ? -8.566 2.239 -3.120 1.00 98.75 78 ILE A C 1
ATOM 644 O O . ILE A 1 78 ? -8.134 3.055 -3.934 1.00 98.75 78 ILE A O 1
ATOM 648 N N . LYS A 1 79 ? -9.043 2.617 -1.928 1.00 98.50 79 LYS A N 1
ATOM 649 C CA . LYS A 1 79 ? -9.010 4.019 -1.497 1.00 98.50 79 LYS A CA 1
ATOM 650 C C . LYS A 1 79 ? -7.561 4.474 -1.330 1.00 98.50 79 LYS A C 1
ATOM 652 O O . LYS A 1 79 ? -6.782 3.806 -0.658 1.00 98.50 79 LYS A O 1
ATOM 657 N N . GLY A 1 80 ? -7.207 5.624 -1.889 1.00 98.19 80 GLY A N 1
ATOM 658 C CA . GLY A 1 80 ? -5.862 6.178 -1.807 1.00 98.19 80 GLY A CA 1
ATOM 659 C C . GLY A 1 80 ? -5.725 7.346 -0.820 1.00 98.19 80 GLY A C 1
ATOM 660 O O . GLY A 1 80 ? -6.642 8.150 -0.661 1.00 98.19 80 GLY A O 1
ATOM 661 N N . HIS A 1 81 ? -4.570 7.469 -0.161 1.00 98.44 81 HIS A N 1
ATOM 662 C CA . HIS A 1 81 ? -4.160 8.671 0.572 1.00 98.44 81 HIS A CA 1
ATOM 663 C C . HIS A 1 81 ? -2.694 9.004 0.264 1.00 98.44 81 HIS A C 1
ATOM 665 O O . HIS A 1 81 ? -1.793 8.238 0.603 1.00 98.44 81 HIS A O 1
ATOM 671 N N . CYS A 1 82 ? -2.464 10.157 -0.369 1.00 98.44 82 CYS A N 1
ATOM 672 C CA . CYS A 1 82 ? -1.121 10.649 -0.678 1.00 98.44 82 CYS A CA 1
ATOM 673 C C . CYS A 1 82 ? -0.467 11.173 0.603 1.00 98.44 82 CYS A C 1
ATOM 675 O O . CYS A 1 82 ? -0.935 12.158 1.168 1.00 98.44 82 CYS A O 1
ATOM 677 N N . PHE A 1 83 ? 0.587 10.512 1.070 1.00 98.44 83 PHE A N 1
ATOM 678 C CA . PHE A 1 83 ? 1.249 10.852 2.321 1.00 98.44 83 PHE A CA 1
ATOM 679 C C . PHE A 1 83 ? 2.020 12.171 2.206 1.00 98.44 83 PHE A C 1
ATOM 681 O O . PHE A 1 83 ? 2.897 12.307 1.358 1.00 98.44 83 PHE A O 1
ATOM 688 N N . ALA A 1 84 ? 1.731 13.113 3.104 1.00 96.62 84 ALA A N 1
ATOM 689 C CA . ALA A 1 84 ? 2.424 14.402 3.195 1.00 96.62 84 ALA A CA 1
ATOM 690 C C . ALA A 1 84 ? 2.867 14.759 4.632 1.00 96.62 84 ALA A C 1
ATOM 692 O O . ALA A 1 84 ? 3.255 15.890 4.916 1.00 96.62 84 ALA A O 1
ATOM 693 N N . GLY A 1 85 ? 2.872 13.777 5.542 1.00 98.00 85 GLY A N 1
ATOM 694 C CA . GLY A 1 85 ? 3.360 13.931 6.915 1.00 98.00 85 GLY A CA 1
ATOM 695 C C . GLY A 1 85 ? 2.533 13.150 7.934 1.00 98.00 85 GLY A C 1
ATOM 696 O O . GLY A 1 85 ? 1.348 12.880 7.733 1.00 98.00 85 GLY A O 1
ATOM 697 N N . SER A 1 86 ? 3.155 12.788 9.058 1.00 96.75 86 SER A N 1
ATOM 698 C CA . SER A 1 86 ? 2.527 11.970 10.104 1.00 96.75 86 SER A CA 1
ATOM 699 C C . SER A 1 86 ? 1.309 12.645 10.735 1.00 96.75 86 SER A C 1
ATOM 701 O O . SER A 1 86 ? 0.275 12.003 10.889 1.00 96.75 86 SER A O 1
ATOM 703 N N . GLU A 1 87 ? 1.388 13.943 11.037 1.00 97.94 87 GLU A N 1
ATOM 704 C CA . GLU A 1 87 ? 0.277 14.692 11.640 1.00 97.94 87 GLU A CA 1
ATOM 705 C C . GLU A 1 87 ? -0.944 14.793 10.719 1.00 97.94 87 GLU A C 1
ATOM 707 O O . GLU A 1 87 ? -2.090 14.824 11.176 1.00 97.94 87 GLU A O 1
ATOM 712 N N . GLU A 1 88 ? -0.726 14.906 9.408 1.00 97.31 88 GLU A N 1
ATOM 713 C CA . GLU A 1 88 ? -1.819 14.924 8.438 1.00 97.31 88 GLU A CA 1
ATOM 714 C C . GLU A 1 88 ? -2.458 13.543 8.318 1.00 97.31 88 GLU A C 1
ATOM 716 O O . GLU A 1 88 ? -3.686 13.429 8.408 1.00 97.31 88 GLU A O 1
ATOM 721 N N . LEU A 1 89 ? -1.630 12.504 8.180 1.00 98.00 89 LEU A N 1
ATOM 722 C CA . LEU A 1 89 ? -2.097 11.129 8.096 1.00 98.00 89 LEU A CA 1
ATOM 723 C C . LEU A 1 89 ? -2.896 10.751 9.347 1.00 98.00 89 LEU A C 1
ATOM 725 O O . LEU A 1 89 ? -4.003 10.236 9.228 1.00 98.00 89 LEU A O 1
ATOM 729 N N . GLU A 1 90 ? -2.401 11.066 10.545 1.00 98.19 90 GLU A N 1
ATOM 730 C CA . GLU A 1 90 ? -3.106 10.780 11.796 1.00 98.19 90 GLU A CA 1
ATOM 731 C C . GLU A 1 90 ? -4.481 11.462 11.835 1.00 98.19 90 GLU A C 1
ATOM 733 O O . GLU A 1 90 ? -5.493 10.828 12.148 1.00 98.19 90 GLU A O 1
ATOM 738 N N . ARG A 1 91 ? -4.555 12.742 11.447 1.00 98.12 91 ARG A N 1
ATOM 739 C CA . ARG A 1 91 ? -5.829 13.469 11.346 1.00 98.12 91 ARG A CA 1
ATOM 740 C C . ARG A 1 91 ? -6.775 12.827 10.331 1.00 98.12 91 ARG A C 1
ATOM 742 O O . ARG A 1 91 ? -7.979 12.767 10.577 1.00 98.12 91 ARG A O 1
ATOM 749 N N . TYR A 1 92 ? -6.262 12.371 9.191 1.00 98.00 92 TYR A N 1
ATOM 750 C CA . TYR A 1 92 ? -7.053 11.678 8.177 1.00 98.00 92 TYR A CA 1
ATOM 751 C C . TYR A 1 92 ? -7.594 10.333 8.684 1.00 98.00 92 TYR A C 1
ATOM 753 O O . TYR A 1 92 ? -8.780 10.046 8.501 1.00 98.00 92 TYR A O 1
ATOM 761 N N . LEU A 1 93 ? -6.758 9.539 9.356 1.00 97.62 93 LEU A N 1
ATOM 762 C CA . LEU A 1 93 ? -7.136 8.238 9.906 1.00 97.62 93 LEU A CA 1
ATOM 763 C C . LEU A 1 93 ? -8.203 8.376 11.002 1.00 97.62 93 LEU A C 1
ATOM 765 O O . LEU A 1 93 ? -9.193 7.646 10.954 1.00 97.62 93 LEU A O 1
ATOM 769 N N . LYS A 1 94 ? -8.076 9.371 11.895 1.00 97.88 94 LYS A N 1
ATOM 770 C CA . LYS A 1 94 ? -9.103 9.703 12.903 1.00 97.88 94 LYS A CA 1
ATOM 771 C C . LYS A 1 94 ? -10.445 10.065 12.272 1.00 97.88 94 LYS A C 1
ATOM 773 O O . LYS A 1 94 ? -11.482 9.515 12.626 1.00 97.88 94 LYS A O 1
ATOM 778 N N . ARG A 1 95 ? -10.440 10.953 11.269 1.00 97.44 95 ARG A N 1
ATOM 779 C CA . ARG A 1 95 ? -11.670 11.322 10.537 1.00 97.44 95 ARG A CA 1
ATOM 780 C C . ARG A 1 95 ? -12.292 10.153 9.772 1.00 97.44 95 ARG A C 1
ATOM 782 O O . ARG A 1 95 ? -13.484 10.190 9.492 1.00 97.44 95 ARG A O 1
ATOM 789 N N . SER A 1 96 ? -11.494 9.150 9.415 1.00 95.06 96 SER A N 1
ATOM 790 C CA . 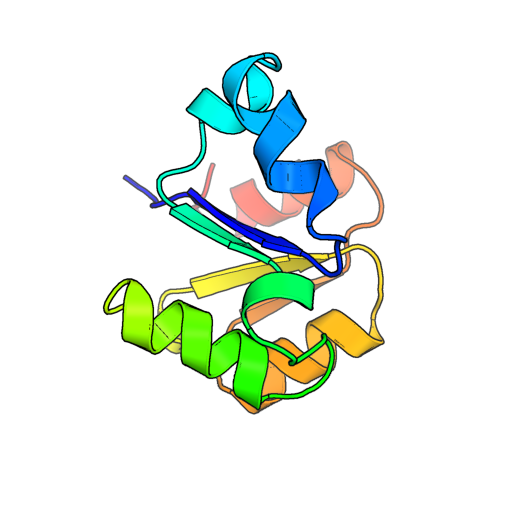SER A 1 96 ? -11.944 7.963 8.683 1.00 95.06 96 SER A CA 1
ATOM 791 C C . SER A 1 96 ? -12.381 6.812 9.600 1.00 95.06 96 SER A C 1
ATOM 793 O O . SER A 1 96 ? -12.768 5.770 9.083 1.00 95.06 96 SER A O 1
ATOM 795 N N . GLY A 1 97 ? -12.314 6.970 10.931 1.00 95.25 97 GLY A N 1
ATOM 796 C CA . GLY A 1 97 ? -12.671 5.921 11.897 1.00 95.25 97 GLY A CA 1
ATOM 797 C C . GLY A 1 97 ? -11.678 4.752 11.959 1.00 95.25 97 GLY A C 1
ATOM 798 O O . GLY A 1 97 ? -12.045 3.648 12.359 1.00 95.25 97 GLY A O 1
ATOM 799 N N . ILE A 1 98 ? -10.434 4.972 11.519 1.00 94.38 98 ILE A N 1
ATOM 800 C CA . ILE A 1 98 ? -9.365 3.958 11.530 1.00 94.38 98 ILE A CA 1
ATOM 801 C C . ILE A 1 98 ? -8.545 4.027 12.827 1.00 94.38 98 ILE A C 1
ATOM 803 O O . ILE A 1 98 ? -8.122 2.985 13.330 1.00 94.38 98 ILE A O 1
ATOM 807 N N . LEU A 1 99 ? -8.354 5.2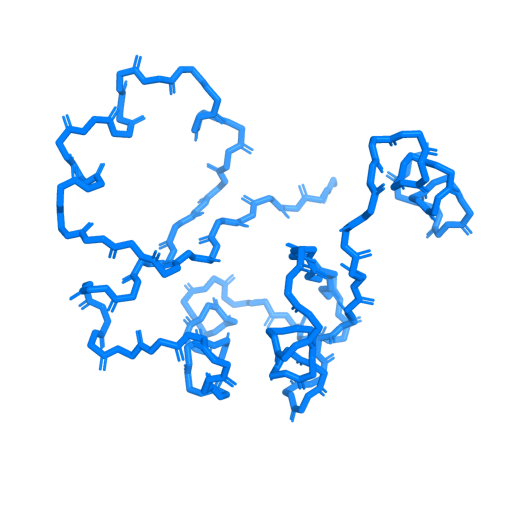40 13.358 1.00 93.19 99 LEU A N 1
ATOM 808 C CA . LEU A 1 99 ? -7.760 5.543 14.666 1.00 93.19 99 LEU A CA 1
ATOM 809 C C . LEU A 1 99 ? -8.802 6.213 15.559 1.00 93.19 99 LEU A C 1
ATOM 811 O O . LEU A 1 99 ? -8.829 5.888 16.763 1.00 93.19 99 LEU A O 1
#

Foldseek 3Di:
DDAAEEQDADAPCCVVPLVPDPVNVSHPYYQYCNVVVHHPLALVSLVVVCVVVVHDQCPAEDEEQDPRNQVSSVVRNHHYDHDDDDVVVVVVCVVVVND

Secondary structure (DSSP, 8-state):
----EEEE---TTHHHHGGGSGGGGG-SEEEEHHHHT--TT-HHHHHHHHHHHT--GGG-EEEES-HHHHHHHHTTT-EEEE---HHHHHHHHHHTT--